Protein AF-A0A1A8D8C8-F1 (afdb_monomer)

Mean predicted aligned error: 23.51 Å

InterPro domains:
  IPR029147 Cilia- and flagella-associated protein 77 [PF14825] (9-112)
  IPR029147 Cilia- and flagella-associated protein 77 [PTHR28617] (10-167)

Organism: Nothobranchius kadleci (NCBI:txid1051664)

pLDDT: mean 70.24, std 14.94, range [41.69, 95.75]

Radius of gyration: 33.8 Å; Cα contacts (8 Å, |Δi|>4): 25; chains: 1; bounding box: 82×40×88 Å

Solvent-accessible surface area (backbone atoms only — not comparable to full-atom values): 11413 Å² total; per-residue (Å²): 118,74,73,62,56,55,58,56,63,69,70,63,71,74,76,78,74,72,80,79,65,85,85,66,84,54,66,64,60,54,49,54,50,35,44,73,73,70,40,80,49,72,69,48,46,53,51,52,45,52,58,58,60,46,53,65,58,64,79,58,69,86,59,88,69,90,87,73,83,81,83,70,94,81,67,62,98,84,66,84,87,70,84,79,81,69,70,72,50,77,63,53,38,61,74,66,57,48,56,63,55,52,51,53,50,51,54,50,50,55,59,68,59,48,85,69,65,72,76,72,66,82,68,81,74,77,81,46,74,68,54,51,57,59,66,73,46,83,70,75,80,78,75,77,79,87,76,56,80,90,68,53,90,69,72,79,92,64,86,85,64,93,47,82,77,76,77,111

Secondary structure (DSSP, 8-state):
-HHHHHHHHHH-----PPP--S----HHHHHHHHHHTT--SHHHHHHHHHHHHHHHHHTT--S--S--PPPPTT--TT---S----PPPHHHHHHTTHHHHHHHHHHHHHHHGGGG------------HHHHHHHHS-PPPPPPP---GGGS-PPPSS---SSGGGG-

Sequence (168 aa):
CLHIVFSSAISSWRVQCRREHPARLDFVSLNRDAVRSGLVTSKELSQYRALRGGATRKTRISEPSDGGTARNPQAAPDITFGVTNRAPSPLAELLSYEYAHKWFSEQLSRNQSGGNKKQMKPGHIPETRTSLLRRSRTLPAPPKPLRLPQVAQVAAALDTFRDPKARR

Nearest PDB structures (foldseek):
  6vsk-assembly1_A  TM=3.182E-01  e=3.120E+00  Homo sapiens

Foldseek 3Di:
DVVVVVVVVVVPPPPPDDPDDPDDDDLVVQVVVCVVVVNDDPVSSVVSCCVPVVVVVVVPPPDDDPDDDDDDPPDDPPDDPDDPPPPQDPVNCVVVVVVVVVVVVVVVVVVVVVVPPPPPPPPPDPCDPVNVVVVVDDDPDPPDPDDDPVVDPDDPPDDPDPDPVVVD

Structure (mmCIF, N/CA/C/O backbone):
data_AF-A0A1A8D8C8-F1
#
_entry.id   AF-A0A1A8D8C8-F1
#
loop_
_atom_site.group_PDB
_atom_site.id
_atom_site.type_symbol
_atom_site.label_atom_id
_atom_site.label_alt_id
_atom_site.label_comp_id
_atom_site.label_asym_id
_atom_site.label_entity_id
_atom_site.label_seq_id
_atom_site.pdbx_PDB_ins_code
_atom_site.Cartn_x
_atom_site.Cartn_y
_atom_site.Cartn_z
_atom_site.occupancy
_atom_site.B_iso_or_equiv
_atom_site.auth_seq_id
_atom_site.auth_comp_id
_atom_site.auth_asym_id
_atom_site.auth_atom_id
_atom_site.pdbx_PDB_model_num
ATOM 1 N N . CYS A 1 1 ? -35.945 21.639 -28.945 1.00 49.81 1 CYS A N 1
ATOM 2 C CA . CYS A 1 1 ? -34.958 22.151 -27.963 1.00 49.81 1 CYS A CA 1
ATOM 3 C C . CYS A 1 1 ? -34.269 21.062 -27.126 1.00 49.81 1 CYS A C 1
ATOM 5 O O . CYS A 1 1 ? -33.071 21.180 -26.918 1.00 49.81 1 CYS A O 1
ATOM 7 N N . LEU A 1 2 ? -34.945 19.984 -26.696 1.00 48.78 2 LEU A N 1
ATOM 8 C CA . LEU A 1 2 ? -34.330 18.917 -25.874 1.00 48.78 2 LEU A CA 1
ATOM 9 C C . LEU A 1 2 ? -33.219 18.090 -26.561 1.00 48.78 2 LEU A C 1
ATOM 11 O O . LEU A 1 2 ? -32.284 17.666 -25.891 1.00 48.78 2 LEU A O 1
ATOM 15 N N . HIS A 1 3 ? -33.261 17.909 -27.886 1.00 45.97 3 HIS A N 1
ATOM 16 C CA . HIS A 1 3 ? -32.234 17.141 -28.613 1.00 45.97 3 HIS A CA 1
ATOM 17 C C . HIS A 1 3 ? -30.860 17.832 -28.687 1.00 45.97 3 HIS A C 1
ATOM 19 O O . HIS A 1 3 ? -29.839 17.160 -28.798 1.00 45.97 3 HIS A O 1
ATOM 25 N N . ILE A 1 4 ? -30.818 19.166 -28.602 1.00 50.53 4 ILE A N 1
ATOM 26 C CA . ILE A 1 4 ? -29.570 19.943 -28.710 1.00 50.53 4 ILE A CA 1
ATOM 27 C C . ILE A 1 4 ? -28.790 19.890 -27.387 1.00 50.53 4 ILE A C 1
ATOM 29 O O . ILE A 1 4 ? -27.561 19.845 -27.381 1.00 50.53 4 ILE A O 1
ATOM 33 N N . VAL A 1 5 ? -29.504 19.818 -26.260 1.00 51.31 5 VAL A N 1
ATOM 34 C CA . VAL A 1 5 ? -28.896 19.781 -24.922 1.00 51.31 5 VAL A CA 1
ATOM 35 C C . VAL A 1 5 ? -28.197 18.444 -24.664 1.00 51.31 5 VAL A C 1
ATOM 37 O O . VAL A 1 5 ? -27.126 18.426 -24.059 1.00 51.31 5 VAL A O 1
ATOM 40 N N . PHE A 1 6 ? -28.738 17.331 -25.177 1.00 49.81 6 PHE A N 1
ATOM 41 C CA . PHE A 1 6 ? -28.135 16.012 -24.968 1.00 49.81 6 PHE A CA 1
ATOM 42 C C . PHE A 1 6 ? -26.781 15.887 -25.679 1.00 49.81 6 PHE A C 1
ATOM 44 O O . PHE A 1 6 ? -25.802 15.504 -25.046 1.00 49.81 6 PHE A O 1
ATOM 51 N N . SER A 1 7 ? -26.682 16.308 -26.947 1.00 51.84 7 SER A N 1
ATOM 52 C CA . SER A 1 7 ? -25.422 16.271 -27.711 1.00 51.84 7 SER A CA 1
ATOM 53 C C . SER A 1 7 ? -24.323 17.157 -27.114 1.00 51.84 7 SER A C 1
ATOM 55 O O . SER A 1 7 ? -23.147 16.803 -27.184 1.00 51.84 7 SER A O 1
ATOM 57 N N . SER A 1 8 ? -24.685 18.276 -26.473 1.00 52.03 8 SER A N 1
ATOM 58 C CA . SER A 1 8 ? -23.717 19.154 -25.802 1.00 52.03 8 SER A CA 1
ATOM 59 C C . SER A 1 8 ? -23.177 18.571 -24.488 1.00 52.03 8 SER A C 1
ATOM 61 O O . SER A 1 8 ? -22.070 18.916 -24.083 1.00 52.03 8 SER A O 1
ATOM 63 N N . ALA A 1 9 ? -23.933 17.693 -23.822 1.00 52.53 9 ALA A N 1
ATOM 64 C CA . ALA A 1 9 ? -23.520 17.060 -22.568 1.00 52.53 9 ALA A CA 1
ATOM 65 C C . ALA A 1 9 ? -22.560 15.875 -22.790 1.00 52.53 9 ALA A C 1
ATOM 67 O O . ALA A 1 9 ? -21.733 15.573 -21.932 1.00 52.53 9 ALA A O 1
ATOM 68 N N . ILE A 1 10 ? -22.636 15.215 -23.953 1.00 54.75 10 ILE A N 1
ATOM 69 C CA . ILE A 1 10 ? -21.715 14.126 -24.334 1.00 54.75 10 ILE A CA 1
ATOM 70 C C . ILE A 1 10 ? -20.428 14.640 -24.996 1.00 54.75 10 ILE A C 1
ATOM 72 O O . ILE A 1 10 ? -19.429 13.927 -25.009 1.00 54.75 10 ILE A O 1
ATOM 76 N N . SER A 1 11 ? -20.406 15.875 -25.506 1.00 59.12 11 SER A N 1
ATOM 77 C CA . SER A 1 11 ? -19.192 16.484 -26.070 1.00 59.12 11 SER A CA 1
ATOM 78 C C . SER A 1 11 ? -18.287 17.139 -25.017 1.00 59.12 11 SER A C 1
ATOM 80 O O . SER A 1 11 ? -17.108 17.369 -25.278 1.00 59.12 11 SER A O 1
ATOM 82 N N . SER A 1 12 ? -18.795 17.404 -23.807 1.00 61.50 12 SER A N 1
ATOM 83 C CA . SER A 1 12 ? -18.054 18.086 -22.737 1.00 61.50 12 SER A CA 1
ATOM 84 C C . SER A 1 12 ? -17.302 17.155 -21.780 1.00 61.50 12 SER A C 1
ATOM 86 O O . SER A 1 12 ? -16.804 17.620 -20.751 1.00 61.50 12 SER A O 1
ATOM 88 N N . TRP A 1 13 ? -17.198 15.857 -22.080 1.00 56.34 13 TRP A N 1
ATOM 89 C CA . TRP A 1 13 ? -16.383 14.925 -21.296 1.00 56.34 13 TRP A CA 1
ATOM 90 C C . TRP A 1 13 ? -14.897 15.247 -21.477 1.00 56.34 13 TRP A C 1
ATOM 92 O O . TRP A 1 13 ? -14.186 14.639 -22.274 1.00 56.34 13 TRP A O 1
ATOM 102 N N . ARG A 1 14 ? -14.397 16.218 -20.709 1.00 61.09 14 ARG A N 1
ATOM 103 C CA . ARG A 1 14 ? -12.959 16.405 -20.526 1.00 61.09 14 ARG A CA 1
ATOM 104 C C . ARG A 1 14 ? -12.456 15.302 -19.608 1.00 61.09 14 ARG A C 1
ATOM 106 O O . ARG A 1 14 ? -12.520 15.414 -18.386 1.00 61.09 14 ARG A O 1
ATOM 113 N N . VAL A 1 15 ? -11.947 14.233 -20.215 1.00 57.22 15 VAL A N 1
ATOM 114 C CA . VAL A 1 15 ? -11.115 13.250 -19.522 1.00 57.22 15 VAL A CA 1
ATOM 115 C C . VAL A 1 15 ? -9.922 14.006 -18.956 1.00 57.22 15 VAL A C 1
ATOM 117 O O . VAL A 1 15 ? -9.157 14.635 -19.687 1.00 57.22 15 VAL A O 1
ATOM 120 N N . GLN A 1 16 ? -9.792 14.005 -17.637 1.00 50.16 16 GLN A N 1
ATOM 121 C CA . GLN A 1 16 ? -8.685 14.664 -16.971 1.00 50.16 16 GLN A CA 1
ATOM 122 C C . GLN A 1 16 ? -7.424 13.855 -17.279 1.00 50.16 16 GLN A C 1
ATOM 124 O O . GLN A 1 16 ? -7.202 12.796 -16.694 1.00 50.16 16 GLN A O 1
ATOM 129 N N . CYS A 1 17 ? -6.630 14.317 -18.249 1.00 47.50 17 CYS A N 1
ATOM 130 C CA . CYS A 1 17 ? -5.339 13.717 -18.549 1.00 47.50 17 CYS A CA 1
ATOM 131 C C . CYS A 1 17 ? -4.521 13.713 -17.258 1.00 47.50 17 CYS A C 1
ATOM 133 O O . CYS A 1 17 ? -4.259 14.759 -16.657 1.00 47.50 17 CYS A O 1
ATOM 135 N N . ARG A 1 18 ? -4.196 12.507 -16.788 1.00 43.47 18 ARG A N 1
ATOM 136 C CA . ARG A 1 18 ? -3.371 12.288 -15.606 1.00 43.47 18 ARG A CA 1
ATOM 137 C C . ARG A 1 18 ? -2.100 13.116 -15.776 1.00 43.47 18 ARG A C 1
ATOM 139 O O . ARG A 1 18 ? -1.427 12.971 -16.790 1.00 43.47 18 ARG A O 1
ATOM 146 N N . ARG A 1 19 ? -1.813 13.998 -14.812 1.00 47.41 19 ARG A N 1
ATOM 147 C CA . ARG A 1 19 ? -0.602 14.830 -14.809 1.00 47.41 19 ARG A CA 1
ATOM 148 C C . ARG A 1 19 ? 0.602 13.937 -15.103 1.00 47.41 19 ARG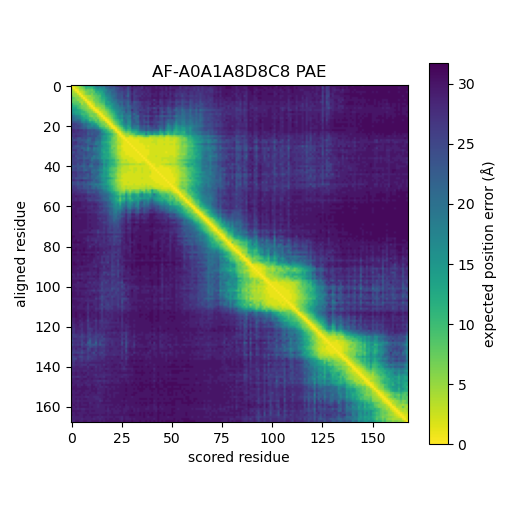 A C 1
ATOM 150 O O . ARG A 1 19 ? 0.808 12.945 -14.400 1.00 47.41 19 ARG A O 1
ATOM 157 N N . GLU A 1 20 ? 1.327 14.261 -16.167 1.00 50.56 20 GLU A N 1
ATOM 158 C CA . GLU A 1 20 ? 2.506 13.514 -16.577 1.00 50.56 20 GLU A CA 1
ATOM 159 C C . GLU A 1 20 ? 3.541 13.592 -15.456 1.00 50.56 20 GLU A C 1
ATOM 161 O O . GLU A 1 20 ? 4.012 14.663 -15.076 1.00 50.56 20 GLU A O 1
ATOM 166 N N . HIS A 1 21 ? 3.851 12.437 -14.871 1.00 45.16 21 HIS A N 1
ATOM 167 C CA . HIS A 1 21 ? 5.020 12.308 -14.016 1.00 45.16 21 HIS A CA 1
ATOM 168 C C . HIS A 1 21 ? 6.272 12.524 -14.875 1.00 45.16 21 HIS A C 1
ATOM 170 O O . HIS A 1 21 ? 6.283 12.065 -16.022 1.00 45.16 21 HIS A O 1
ATOM 176 N N . PRO A 1 22 ? 7.333 13.159 -14.336 1.00 46.72 22 PRO A N 1
ATOM 177 C CA . PRO A 1 22 ? 8.562 13.400 -15.080 1.00 46.72 22 PRO A CA 1
ATOM 178 C C . PRO A 1 22 ? 9.035 12.092 -15.709 1.00 46.72 22 PRO A C 1
ATOM 180 O O . PRO A 1 22 ? 9.150 11.056 -15.050 1.00 46.72 22 PRO A O 1
ATOM 183 N N . ALA A 1 23 ? 9.182 12.164 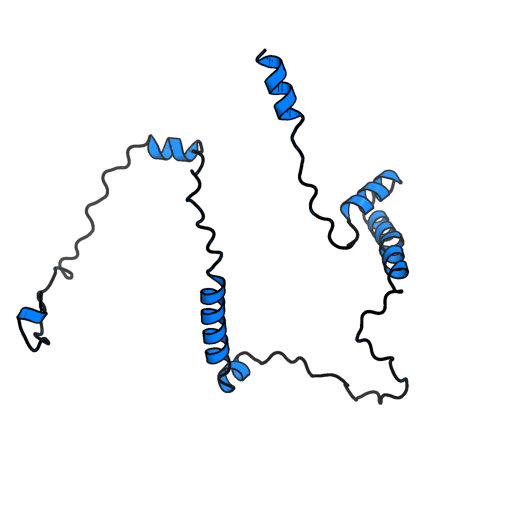-17.028 1.00 57.50 23 ALA A N 1
ATOM 184 C CA . ALA A 1 23 ? 9.038 11.076 -17.976 1.00 57.50 23 ALA A CA 1
ATOM 185 C C . ALA A 1 23 ? 9.735 9.771 -17.563 1.00 57.50 23 ALA A C 1
ATOM 187 O O . ALA A 1 23 ? 10.916 9.548 -17.843 1.00 57.50 23 ALA A O 1
ATOM 188 N N . ARG A 1 24 ? 8.959 8.884 -16.937 1.00 55.62 24 ARG A N 1
ATOM 189 C CA . ARG A 1 24 ? 9.201 7.444 -16.966 1.00 55.62 24 ARG A CA 1
ATOM 190 C C . ARG A 1 24 ? 8.666 6.951 -18.299 1.00 55.62 24 ARG A C 1
ATOM 192 O O . ARG A 1 24 ? 7.529 7.249 -18.644 1.00 55.62 24 ARG A O 1
ATOM 199 N N . LEU A 1 25 ? 9.510 6.254 -19.051 1.00 66.19 25 LEU A N 1
ATOM 200 C CA . LEU A 1 25 ? 9.147 5.688 -20.346 1.00 66.19 25 LEU A CA 1
ATOM 201 C C . LEU A 1 25 ? 7.851 4.891 -20.207 1.00 66.19 25 LEU A C 1
ATOM 203 O O . LEU A 1 25 ? 7.798 3.918 -19.453 1.00 66.19 25 LEU A O 1
ATOM 207 N N . ASP A 1 26 ? 6.814 5.324 -20.914 1.00 79.56 26 ASP A N 1
ATOM 208 C CA . ASP A 1 26 ? 5.565 4.589 -20.957 1.00 79.56 26 ASP A CA 1
ATOM 209 C C . ASP A 1 26 ? 5.765 3.354 -21.840 1.00 79.56 26 ASP A C 1
ATOM 211 O O . ASP A 1 26 ? 5.897 3.443 -23.062 1.00 79.56 26 ASP A O 1
ATOM 215 N N . PHE A 1 27 ? 5.815 2.180 -21.210 1.00 83.38 27 PHE A N 1
ATOM 216 C CA . PHE A 1 27 ? 5.948 0.916 -21.928 1.00 83.38 27 PHE A CA 1
ATOM 217 C C . PHE A 1 27 ? 4.783 0.686 -22.896 1.00 83.38 27 PHE A C 1
ATOM 219 O O . PHE A 1 27 ? 4.965 -0.026 -23.880 1.00 83.38 27 PHE A O 1
ATOM 226 N N . VAL A 1 28 ? 3.614 1.294 -22.658 1.00 88.12 28 VAL A N 1
ATOM 227 C CA . VAL A 1 28 ? 2.456 1.180 -23.550 1.00 88.12 28 VAL A CA 1
ATOM 228 C C . VAL A 1 28 ? 2.720 1.912 -24.863 1.00 88.12 28 VAL A C 1
ATOM 230 O O . VAL A 1 28 ? 2.556 1.307 -25.922 1.00 88.12 28 VAL A O 1
ATOM 233 N N . SER A 1 29 ? 3.198 3.159 -24.824 1.00 87.62 29 SER A N 1
ATOM 234 C CA . SER A 1 29 ? 3.572 3.895 -26.042 1.00 87.62 29 SER A CA 1
ATOM 235 C C . SER A 1 29 ? 4.729 3.235 -26.801 1.00 87.62 29 SER A C 1
ATOM 237 O O . SER A 1 29 ? 4.620 3.039 -28.010 1.00 87.62 29 SER A O 1
ATOM 239 N N . LEU A 1 30 ? 5.775 2.773 -26.104 1.00 87.88 30 LEU A N 1
ATOM 240 C CA . LEU A 1 30 ? 6.889 2.048 -26.729 1.00 87.88 30 LEU A CA 1
ATOM 241 C C . LEU A 1 30 ? 6.436 0.760 -27.421 1.00 87.88 30 LEU A C 1
ATOM 243 O O . LEU A 1 30 ? 6.868 0.481 -28.536 1.00 87.88 30 LEU A O 1
ATOM 247 N N . ASN A 1 31 ? 5.567 -0.020 -26.776 1.00 91.06 31 ASN A N 1
ATOM 248 C CA . ASN A 1 31 ? 5.028 -1.236 -27.379 1.00 91.06 31 ASN A CA 1
ATOM 249 C C . ASN A 1 31 ? 4.116 -0.908 -28.563 1.00 91.06 31 ASN A C 1
ATOM 251 O O . ASN A 1 31 ? 4.182 -1.586 -29.582 1.00 91.06 31 ASN A O 1
ATOM 255 N N . ARG A 1 32 ? 3.299 0.147 -28.459 1.00 92.00 32 ARG A N 1
ATOM 256 C CA . ARG A 1 32 ? 2.445 0.606 -29.560 1.00 92.00 32 ARG A CA 1
ATOM 257 C C . ARG A 1 32 ? 3.274 0.983 -30.787 1.00 92.00 32 ARG A C 1
ATOM 259 O O . ARG A 1 32 ? 2.911 0.620 -31.901 1.00 92.00 32 ARG A O 1
ATOM 266 N N . ASP A 1 33 ? 4.385 1.681 -30.588 1.00 90.69 33 ASP A N 1
ATOM 267 C CA . ASP A 1 33 ? 5.269 2.094 -31.677 1.00 90.69 33 ASP A CA 1
ATOM 268 C C . ASP A 1 33 ? 6.062 0.916 -32.253 1.00 90.69 33 ASP A C 1
ATOM 270 O O . ASP A 1 33 ? 6.243 0.836 -33.465 1.00 90.69 33 ASP A O 1
ATOM 274 N N . ALA A 1 34 ? 6.468 -0.038 -31.412 1.00 92.50 34 ALA A N 1
ATOM 275 C CA . ALA A 1 34 ? 7.102 -1.269 -31.870 1.00 92.50 34 ALA A CA 1
ATOM 276 C C . ALA A 1 34 ? 6.160 -2.078 -32.780 1.00 92.50 34 ALA A C 1
ATOM 278 O O . ALA A 1 34 ? 6.545 -2.470 -33.881 1.00 92.50 34 ALA A O 1
ATOM 279 N N . VAL A 1 35 ? 4.893 -2.220 -32.382 1.00 93.75 35 VAL A N 1
ATOM 280 C CA . VAL A 1 35 ? 3.868 -2.884 -33.200 1.00 93.75 35 VAL A CA 1
ATOM 281 C C . VAL A 1 35 ? 3.629 -2.125 -34.508 1.00 93.75 35 VAL A C 1
ATOM 283 O O . VAL A 1 35 ? 3.522 -2.748 -35.560 1.00 93.75 35 VAL A O 1
ATOM 286 N N . ARG A 1 36 ? 3.629 -0.784 -34.488 1.00 93.25 36 ARG A N 1
ATOM 287 C CA . ARG A 1 36 ? 3.560 0.035 -35.716 1.00 93.25 36 ARG A CA 1
ATOM 288 C C . ARG A 1 36 ? 4.757 -0.172 -36.645 1.00 93.25 36 ARG A C 1
ATOM 290 O O . ARG A 1 36 ? 4.592 -0.062 -37.852 1.00 93.25 36 ARG A O 1
ATOM 297 N N . SER A 1 37 ? 5.933 -0.485 -36.100 1.00 91.00 37 SER A N 1
ATOM 298 C CA . SER A 1 37 ? 7.121 -0.857 -36.883 1.00 91.00 37 SER A CA 1
ATOM 299 C C . SER A 1 37 ? 7.140 -2.320 -37.348 1.00 91.00 37 SER A C 1
ATOM 301 O O . SER A 1 37 ? 8.116 -2.742 -37.959 1.00 91.00 37 SER A O 1
ATOM 303 N N . GLY A 1 38 ? 6.082 -3.093 -37.075 1.00 92.62 38 GLY A N 1
ATOM 304 C CA . GLY A 1 38 ? 5.974 -4.498 -37.473 1.00 92.62 38 GLY A CA 1
ATOM 305 C C . GLY A 1 38 ? 6.640 -5.485 -36.511 1.00 92.62 38 GLY A C 1
ATOM 306 O O . GLY A 1 38 ? 6.718 -6.668 -36.824 1.00 92.62 38 GLY A O 1
ATOM 307 N N . LEU A 1 39 ? 7.088 -5.028 -35.337 1.00 94.00 39 LEU A N 1
ATOM 308 C CA . LEU A 1 39 ? 7.658 -5.883 -34.296 1.00 94.00 39 LEU A CA 1
ATOM 309 C C . LEU A 1 39 ? 6.533 -6.396 -33.393 1.00 94.00 39 LEU A C 1
ATOM 311 O O . LEU A 1 39 ? 5.945 -5.635 -32.620 1.00 94.00 39 LEU A O 1
ATOM 315 N N . VAL A 1 40 ? 6.228 -7.686 -33.496 1.00 92.75 40 VAL A N 1
ATOM 316 C CA . VAL A 1 40 ? 5.107 -8.326 -32.781 1.00 92.75 40 VAL A CA 1
ATOM 317 C C . VAL A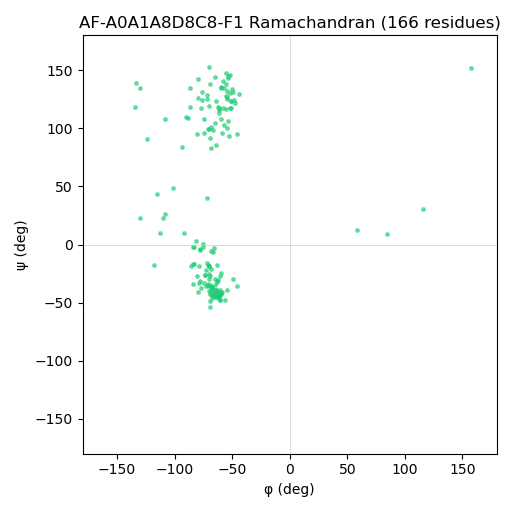 1 40 ? 5.609 -9.418 -31.832 1.00 92.75 40 VAL A C 1
ATOM 319 O O . VAL A 1 40 ? 4.923 -9.785 -30.876 1.00 92.75 40 VAL A O 1
ATOM 322 N N . THR A 1 41 ? 6.839 -9.901 -32.021 1.00 95.75 41 THR A N 1
ATOM 323 C CA . THR A 1 41 ? 7.416 -10.954 -31.186 1.00 95.75 41 THR A CA 1
ATOM 324 C C . THR A 1 41 ? 7.925 -10.387 -29.860 1.00 95.75 41 THR A C 1
ATOM 326 O O . THR A 1 41 ? 8.549 -9.329 -29.798 1.00 95.75 41 THR A O 1
ATOM 329 N N . SER A 1 42 ? 7.756 -11.135 -28.766 1.00 88.44 42 SER A N 1
ATOM 330 C CA . SER A 1 42 ? 8.218 -10.725 -27.426 1.00 88.44 42 SER A CA 1
ATOM 331 C C . SER A 1 42 ? 9.716 -10.367 -27.373 1.00 88.44 42 SER A C 1
ATOM 333 O O . SER A 1 42 ? 10.109 -9.379 -26.746 1.00 88.44 42 SER A O 1
ATOM 335 N N . LYS A 1 43 ? 10.563 -11.120 -28.092 1.00 94.00 43 LYS A N 1
ATOM 336 C CA . LYS A 1 43 ? 12.010 -10.855 -28.180 1.00 94.00 43 LYS A CA 1
ATOM 337 C C . LYS A 1 43 ? 12.311 -9.513 -28.857 1.00 94.00 43 LYS A C 1
ATOM 339 O O . LYS A 1 43 ? 13.135 -8.751 -28.356 1.00 94.00 43 LYS A O 1
ATOM 344 N N . GLU A 1 44 ? 11.603 -9.206 -29.939 1.00 92.50 44 GLU A N 1
ATOM 345 C CA . GLU A 1 44 ? 11.736 -7.953 -30.688 1.00 92.50 44 GLU A CA 1
ATOM 346 C C . GLU A 1 44 ? 11.283 -6.760 -29.847 1.00 92.50 44 GLU A C 1
ATOM 348 O O . GLU A 1 44 ? 11.992 -5.762 -29.753 1.00 92.50 44 GLU A O 1
ATOM 353 N N . LEU A 1 45 ? 10.148 -6.888 -29.151 1.00 91.44 45 LEU A N 1
ATOM 354 C CA . LEU A 1 45 ? 9.658 -5.867 -28.224 1.00 91.44 45 LEU A CA 1
ATOM 355 C C . LEU A 1 45 ? 10.674 -5.585 -27.108 1.00 91.44 45 LEU A C 1
ATOM 357 O O . LEU A 1 45 ? 10.899 -4.429 -26.744 1.00 91.44 45 LEU A O 1
ATOM 361 N N . SER A 1 46 ? 11.323 -6.623 -26.576 1.00 88.88 46 SER A N 1
ATOM 362 C CA . SER A 1 46 ? 12.370 -6.476 -25.560 1.00 88.88 46 SER A CA 1
ATOM 363 C C . SER A 1 46 ? 13.597 -5.730 -26.096 1.00 88.88 46 SER A C 1
ATOM 365 O O . SER A 1 46 ? 14.101 -4.816 -25.439 1.00 88.88 46 SER A O 1
ATOM 367 N N . GLN A 1 47 ? 14.057 -6.067 -27.304 1.00 91.31 47 GLN A N 1
ATOM 368 C CA . GLN A 1 47 ? 15.166 -5.372 -27.966 1.00 91.31 47 GLN A CA 1
ATOM 369 C C . GLN A 1 47 ? 14.809 -3.915 -28.290 1.00 91.31 47 GLN A C 1
ATOM 371 O O . GLN A 1 47 ? 15.594 -3.006 -28.019 1.00 91.31 47 GLN A O 1
ATOM 376 N N . TYR A 1 48 ? 13.591 -3.671 -28.774 1.00 89.50 48 TYR A N 1
ATOM 377 C CA . TYR A 1 48 ? 13.085 -2.335 -29.077 1.00 89.50 48 TYR A CA 1
ATOM 378 C C . TYR A 1 48 ? 13.066 -1.435 -27.832 1.00 89.50 48 TYR A C 1
ATOM 380 O O . TYR A 1 48 ? 13.506 -0.282 -27.878 1.00 89.50 48 TYR A O 1
ATOM 388 N N . ARG A 1 49 ? 12.649 -1.977 -26.677 1.00 88.00 49 ARG A N 1
ATOM 389 C CA . ARG A 1 49 ? 12.719 -1.285 -25.377 1.00 88.00 49 ARG A CA 1
ATOM 390 C C . ARG A 1 49 ? 14.155 -1.023 -24.930 1.00 88.00 49 ARG A C 1
ATOM 392 O O . ARG A 1 49 ? 14.416 0.043 -24.379 1.00 88.00 49 ARG A O 1
ATOM 399 N N . ALA A 1 50 ? 15.081 -1.955 -25.147 1.00 85.50 50 ALA A N 1
ATOM 400 C CA . ALA A 1 50 ? 16.485 -1.769 -24.781 1.00 85.50 50 ALA A CA 1
ATOM 401 C C . ALA A 1 50 ? 17.133 -0.632 -25.590 1.00 85.50 50 ALA A C 1
ATOM 403 O O . ALA A 1 50 ? 17.786 0.240 -25.014 1.00 85.50 50 ALA A O 1
ATOM 404 N N . LEU A 1 51 ? 16.875 -0.588 -26.900 1.00 84.25 51 LEU A N 1
ATOM 405 C CA . LEU A 1 51 ? 17.411 0.424 -27.811 1.00 84.25 51 LEU A CA 1
ATOM 406 C C . LEU A 1 51 ? 16.810 1.813 -27.546 1.00 84.25 51 LEU A C 1
ATOM 408 O O . LEU A 1 51 ? 17.540 2.774 -27.298 1.00 84.25 51 LEU A O 1
ATOM 412 N N . ARG A 1 52 ? 15.476 1.934 -27.535 1.00 78.12 52 ARG A N 1
ATOM 413 C CA . ARG A 1 52 ? 14.804 3.240 -27.387 1.00 78.12 52 ARG A CA 1
ATOM 414 C C . ARG A 1 52 ? 14.643 3.693 -25.937 1.00 78.12 52 ARG A C 1
ATOM 416 O O . ARG A 1 52 ? 14.760 4.881 -25.632 1.00 78.12 52 ARG A O 1
ATOM 423 N N . GLY A 1 53 ? 14.433 2.757 -25.018 1.00 67.62 53 GLY A N 1
ATOM 424 C CA . GLY A 1 53 ? 14.343 3.045 -23.587 1.00 67.62 53 GLY A CA 1
ATOM 425 C C . GLY A 1 53 ? 15.701 3.256 -22.904 1.00 67.62 53 GLY A C 1
ATOM 426 O O . GLY A 1 53 ? 15.773 3.842 -21.821 1.00 67.62 53 GLY A O 1
ATOM 427 N N . GLY A 1 54 ? 16.800 2.810 -23.520 1.00 62.47 54 GLY A N 1
ATOM 428 C CA . GLY A 1 54 ? 18.165 3.133 -23.096 1.00 62.47 54 GLY A CA 1
ATOM 429 C C . GLY A 1 54 ? 18.624 4.523 -23.552 1.00 62.47 54 GLY A C 1
ATOM 430 O O . GLY A 1 54 ? 19.222 5.256 -22.766 1.00 62.47 54 GLY A O 1
ATOM 431 N N . ALA A 1 55 ? 18.293 4.925 -24.785 1.00 55.47 55 ALA A N 1
ATOM 432 C CA . ALA A 1 55 ? 18.699 6.215 -25.358 1.00 55.47 55 ALA A CA 1
ATOM 433 C C . ALA A 1 55 ? 18.177 7.424 -24.558 1.00 55.47 55 ALA A C 1
ATOM 435 O O . ALA A 1 55 ? 18.919 8.369 -24.303 1.00 55.47 55 ALA A O 1
ATOM 436 N N . T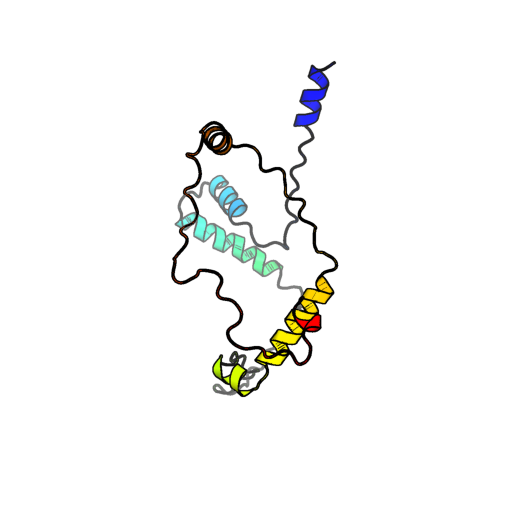HR A 1 56 ? 16.942 7.344 -24.055 1.00 52.31 56 THR A N 1
ATOM 437 C CA . THR A 1 56 ? 16.309 8.414 -23.258 1.00 52.31 56 THR A CA 1
ATOM 438 C C . THR A 1 56 ? 16.934 8.584 -21.862 1.00 52.31 56 THR A C 1
ATOM 440 O O . THR A 1 56 ? 16.771 9.623 -21.229 1.00 52.31 56 THR A O 1
ATOM 443 N N . ARG A 1 57 ? 17.671 7.576 -21.365 1.00 53.12 57 ARG A N 1
ATOM 444 C CA . ARG A 1 57 ? 18.449 7.688 -20.118 1.00 53.12 57 ARG A CA 1
ATOM 445 C C . ARG A 1 57 ? 19.757 8.452 -20.318 1.00 53.12 57 ARG A C 1
ATOM 447 O O . ARG A 1 57 ? 20.185 9.130 -19.394 1.00 53.12 57 ARG A O 1
ATOM 454 N N . LYS A 1 58 ? 20.374 8.375 -21.504 1.00 52.19 58 LYS A N 1
ATOM 455 C CA . LYS A 1 58 ? 21.653 9.048 -21.793 1.00 52.19 58 LYS A CA 1
ATOM 456 C C . LYS A 1 58 ? 21.502 10.560 -21.980 1.00 52.19 58 LYS A C 1
ATOM 458 O O . LYS A 1 58 ? 22.377 11.299 -21.552 1.00 52.19 58 LYS A O 1
ATOM 463 N N . THR A 1 59 ? 20.380 11.031 -22.523 1.00 48.47 59 THR A N 1
ATOM 464 C CA . THR A 1 59 ? 20.099 12.470 -22.701 1.00 48.47 59 THR A CA 1
ATOM 465 C C . THR A 1 59 ? 19.715 13.214 -21.418 1.00 48.47 59 THR A C 1
ATOM 467 O O . THR A 1 59 ? 19.517 14.420 -21.468 1.00 48.47 59 THR A O 1
ATOM 470 N N . ARG A 1 60 ? 19.625 12.534 -20.265 1.00 49.47 60 ARG A N 1
ATOM 471 C CA . ARG A 1 60 ? 19.315 13.159 -18.962 1.00 49.47 60 ARG A CA 1
ATOM 472 C C . ARG A 1 60 ? 20.466 13.134 -17.959 1.00 49.47 60 ARG A C 1
ATOM 474 O O . ARG A 1 60 ? 20.256 13.448 -16.797 1.00 49.47 60 ARG A O 1
ATOM 481 N N . ILE A 1 61 ? 21.672 12.756 -18.388 1.00 46.66 61 ILE A N 1
ATOM 482 C CA . ILE A 1 61 ? 22.865 12.761 -17.520 1.00 46.66 61 ILE A CA 1
ATOM 483 C C . ILE A 1 61 ? 23.431 14.190 -17.347 1.00 46.66 61 ILE A C 1
ATOM 485 O O . ILE A 1 61 ? 24.321 14.411 -16.538 1.00 46.66 61 ILE A O 1
ATOM 489 N N . SER A 1 62 ? 22.883 15.191 -18.039 1.00 47.09 62 SER A N 1
ATOM 490 C CA . SER A 1 62 ? 23.282 16.596 -17.913 1.00 47.09 62 SER A CA 1
ATOM 491 C C . SER A 1 62 ? 22.319 17.418 -17.049 1.00 47.09 62 SER A C 1
ATOM 493 O O . SER A 1 62 ? 21.901 18.493 -17.459 1.00 47.09 62 SER A O 1
ATOM 495 N N . GLU A 1 63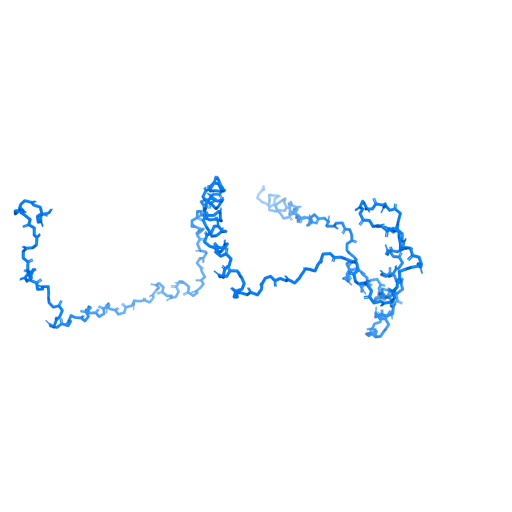 ? 21.966 16.927 -15.865 1.00 47.09 63 GLU A N 1
ATOM 496 C CA . GLU A 1 63 ? 21.652 17.806 -14.734 1.00 47.09 63 GLU A CA 1
ATOM 497 C C . GLU A 1 63 ? 22.377 17.246 -13.505 1.00 47.09 63 GLU A C 1
ATOM 499 O O . GLU A 1 63 ? 22.142 16.089 -13.138 1.00 47.09 63 GLU A O 1
ATOM 504 N N . PRO A 1 64 ? 23.301 18.003 -12.887 1.00 42.94 64 PRO A N 1
ATOM 505 C CA . PRO A 1 64 ? 23.905 17.583 -11.639 1.00 42.94 64 PRO A CA 1
ATOM 506 C C . PRO A 1 64 ? 22.824 17.644 -10.558 1.00 42.94 64 PRO A C 1
ATOM 508 O O . PRO A 1 64 ? 22.483 18.705 -10.049 1.00 42.94 64 PRO A O 1
ATOM 511 N N . SER A 1 65 ? 22.268 16.485 -10.215 1.00 43.97 65 SER A N 1
ATOM 512 C CA . SER A 1 65 ? 21.674 16.300 -8.898 1.00 43.97 65 SER A CA 1
ATOM 513 C C . SER A 1 65 ? 22.799 16.467 -7.886 1.00 43.97 65 SER A C 1
ATOM 515 O O . SER A 1 65 ? 23.759 15.692 -7.904 1.00 43.97 65 SER A O 1
ATOM 517 N N . ASP A 1 66 ? 22.675 17.464 -7.016 1.00 49.53 66 ASP A N 1
ATOM 518 C CA . ASP A 1 66 ? 23.503 17.603 -5.824 1.00 49.53 66 ASP A CA 1
ATOM 519 C C . ASP A 1 66 ? 23.648 16.247 -5.114 1.00 49.53 66 ASP A C 1
ATOM 521 O O . ASP A 1 66 ? 22.658 15.554 -4.858 1.00 49.53 66 ASP A O 1
ATOM 525 N N . GLY A 1 67 ? 24.893 15.870 -4.805 1.00 48.38 67 GLY A N 1
ATOM 526 C CA . GLY A 1 67 ? 25.185 14.800 -3.844 1.00 48.38 67 GLY A CA 1
ATOM 527 C C . GLY A 1 67 ? 25.873 13.530 -4.358 1.00 48.38 67 GLY A C 1
ATOM 528 O O . GLY A 1 67 ? 25.654 12.467 -3.781 1.00 48.38 67 GLY A O 1
ATOM 529 N N . GLY A 1 68 ? 26.715 13.588 -5.394 1.00 41.69 68 GLY A N 1
ATOM 530 C CA . GLY A 1 68 ? 27.504 12.429 -5.840 1.00 41.69 68 GLY A CA 1
ATOM 531 C C . GLY A 1 68 ? 29.008 12.692 -5.869 1.00 41.69 68 GLY A C 1
ATOM 532 O O . GLY A 1 68 ? 29.529 13.128 -6.890 1.00 41.69 68 GLY A O 1
ATOM 533 N N . THR A 1 69 ? 29.713 12.412 -4.772 1.00 45.16 69 THR A N 1
ATOM 534 C CA . THR A 1 69 ? 31.176 12.528 -4.665 1.00 45.16 69 THR A CA 1
ATOM 535 C C . THR A 1 69 ? 31.885 11.734 -5.768 1.00 45.16 69 THR A C 1
ATOM 537 O O . THR A 1 69 ? 31.651 10.534 -5.937 1.00 45.16 69 THR A O 1
ATOM 540 N N . ALA A 1 70 ? 32.776 12.403 -6.505 1.00 49.78 70 ALA A N 1
ATOM 541 C CA . ALA A 1 70 ? 33.675 11.778 -7.468 1.00 49.78 70 ALA A CA 1
ATOM 542 C C . ALA A 1 70 ? 34.496 10.669 -6.784 1.00 49.78 70 ALA A C 1
ATOM 544 O O . ALA A 1 70 ? 35.104 10.883 -5.735 1.00 49.78 70 ALA A O 1
ATOM 545 N N . ARG A 1 71 ? 34.498 9.463 -7.361 1.00 49.22 71 ARG A N 1
ATOM 546 C CA . ARG A 1 71 ? 35.241 8.320 -6.816 1.00 49.22 71 ARG A CA 1
ATOM 547 C C . ARG A 1 71 ? 36.746 8.541 -6.997 1.00 49.22 71 ARG A C 1
ATOM 549 O O . ARG A 1 71 ? 37.221 8.639 -8.124 1.00 49.22 71 ARG A O 1
ATOM 556 N N . ASN A 1 72 ? 37.479 8.589 -5.886 1.00 53.09 72 ASN A N 1
ATOM 557 C CA . ASN A 1 72 ? 38.940 8.563 -5.852 1.00 53.09 72 ASN A CA 1
ATOM 558 C C . ASN A 1 72 ? 39.441 7.141 -6.219 1.00 53.09 72 ASN A C 1
ATOM 560 O O . ASN A 1 72 ? 38.968 6.182 -5.605 1.00 53.09 72 ASN A O 1
ATOM 564 N N . PRO A 1 73 ? 40.375 6.964 -7.177 1.00 54.03 73 PRO A N 1
ATOM 565 C CA . PRO A 1 73 ? 40.883 5.646 -7.581 1.00 54.03 73 PRO A CA 1
ATOM 566 C C . PRO A 1 73 ? 41.734 4.911 -6.527 1.00 54.03 73 PRO A C 1
ATOM 568 O O . PRO A 1 73 ? 42.118 3.770 -6.764 1.00 54.03 73 PRO A O 1
ATOM 571 N N . GLN A 1 74 ? 42.051 5.537 -5.388 1.00 54.78 74 GLN A N 1
ATOM 572 C CA . GLN A 1 74 ? 42.970 5.016 -4.360 1.00 54.78 74 GLN A CA 1
ATOM 573 C C . GLN A 1 74 ? 42.291 4.548 -3.056 1.00 54.78 74 GLN A C 1
ATOM 575 O O . GLN A 1 74 ? 42.908 4.552 -1.993 1.00 54.78 74 GLN A O 1
ATOM 580 N N . ALA A 1 75 ? 41.025 4.131 -3.093 1.00 56.44 75 ALA A N 1
ATOM 581 C CA . ALA A 1 75 ? 40.411 3.487 -1.930 1.00 56.44 75 ALA A CA 1
ATOM 582 C C . ALA A 1 75 ? 40.905 2.031 -1.810 1.00 56.44 75 ALA A C 1
ATOM 584 O O . ALA A 1 75 ? 40.782 1.259 -2.761 1.00 56.44 75 ALA A O 1
ATOM 585 N N . ALA A 1 76 ? 41.468 1.660 -0.654 1.00 60.56 76 ALA A N 1
ATOM 586 C CA . ALA A 1 76 ? 41.854 0.280 -0.357 1.00 60.56 76 ALA A CA 1
ATOM 587 C C . ALA A 1 76 ? 40.654 -0.673 -0.568 1.00 60.56 76 ALA A C 1
ATOM 589 O O . ALA A 1 76 ? 39.518 -0.282 -0.295 1.00 60.56 76 ALA A O 1
ATOM 590 N N . PRO A 1 77 ? 40.864 -1.915 -1.039 1.00 61.09 77 PRO A N 1
ATOM 591 C CA . PRO A 1 77 ? 39.773 -2.784 -1.489 1.00 61.09 77 PRO A CA 1
ATOM 592 C C . PRO A 1 77 ? 38.808 -3.239 -0.381 1.00 61.09 77 PRO A C 1
ATOM 594 O O . PRO A 1 77 ? 37.793 -3.847 -0.705 1.00 61.09 77 PRO A O 1
ATOM 597 N N . ASP A 1 78 ? 39.092 -2.934 0.891 1.00 62.91 78 ASP A N 1
ATOM 598 C CA . ASP A 1 78 ? 38.333 -3.441 2.042 1.00 62.91 78 ASP A CA 1
ATOM 599 C C . ASP A 1 78 ? 37.884 -2.353 3.038 1.00 62.91 78 ASP A C 1
ATOM 601 O O . ASP A 1 78 ? 37.620 -2.611 4.209 1.00 62.91 78 ASP A O 1
ATOM 605 N N . ILE A 1 79 ? 37.792 -1.098 2.586 1.00 63.41 79 ILE A N 1
ATOM 606 C CA . ILE A 1 79 ? 37.171 -0.019 3.367 1.00 63.41 79 ILE A CA 1
ATOM 607 C C . ILE A 1 79 ? 35.825 0.352 2.750 1.00 63.41 79 ILE A C 1
ATOM 609 O O . ILE A 1 79 ? 35.735 0.955 1.682 1.00 63.41 79 ILE A O 1
ATOM 613 N N . THR A 1 80 ? 34.744 -0.016 3.440 1.00 67.31 80 THR A N 1
ATOM 614 C CA . THR A 1 80 ? 33.396 0.407 3.049 1.00 67.31 80 THR A CA 1
ATOM 615 C C . THR A 1 80 ? 33.168 1.825 3.562 1.00 67.31 80 THR A C 1
ATOM 617 O O . THR A 1 80 ? 32.791 2.025 4.714 1.00 67.31 80 THR A O 1
ATOM 620 N N . PHE A 1 81 ? 33.405 2.829 2.720 1.00 67.50 81 PHE A N 1
ATOM 621 C CA . PHE A 1 81 ? 33.000 4.197 3.037 1.00 67.50 81 PHE A CA 1
ATOM 622 C C . PHE A 1 81 ? 31.493 4.365 2.825 1.00 67.50 81 PHE A C 1
ATOM 624 O O . PHE A 1 81 ? 30.985 4.222 1.713 1.00 67.50 81 PHE A O 1
ATOM 631 N N . GLY A 1 82 ? 30.785 4.679 3.909 1.00 68.38 82 GLY A N 1
ATOM 632 C CA . GLY A 1 82 ? 29.351 4.951 3.928 1.00 68.38 82 GLY A CA 1
ATOM 633 C C . GLY A 1 82 ? 28.758 4.723 5.319 1.00 68.38 82 GLY A C 1
ATOM 634 O O . GLY A 1 82 ? 29.263 3.911 6.091 1.00 68.38 82 GLY A O 1
ATOM 635 N N . VAL A 1 83 ? 27.678 5.435 5.647 1.00 64.00 83 VAL A N 1
ATOM 636 C CA . VAL A 1 83 ? 26.867 5.129 6.834 1.00 64.00 83 VAL A CA 1
ATOM 637 C C . VAL A 1 83 ? 26.266 3.741 6.625 1.00 64.00 83 VAL A C 1
ATOM 639 O O . VAL A 1 83 ? 25.606 3.493 5.613 1.00 64.00 83 VAL A O 1
ATOM 642 N N . THR A 1 84 ? 26.504 2.814 7.552 1.00 62.75 84 THR A N 1
ATOM 643 C CA . THR A 1 84 ? 25.862 1.501 7.504 1.00 62.75 84 THR A CA 1
ATOM 644 C C . THR A 1 84 ? 24.365 1.697 7.746 1.00 62.75 84 THR A C 1
ATOM 646 O O . THR A 1 84 ? 23.904 1.800 8.875 1.00 62.75 84 THR A O 1
ATOM 649 N N . ASN A 1 85 ? 23.572 1.730 6.671 1.00 58.38 85 ASN A N 1
ATOM 650 C CA . ASN A 1 85 ? 22.103 1.751 6.727 1.00 58.38 85 ASN A CA 1
ATOM 651 C C . ASN A 1 85 ? 21.536 0.388 7.168 1.00 58.38 85 ASN A C 1
ATOM 653 O O . ASN A 1 85 ? 20.539 -0.094 6.625 1.00 58.38 85 ASN A O 1
ATOM 657 N N . ARG A 1 86 ? 22.178 -0.277 8.136 1.00 68.62 86 ARG A N 1
ATOM 658 C CA . ARG A 1 86 ? 21.591 -1.443 8.781 1.00 68.62 86 ARG A CA 1
ATOM 659 C C . ARG A 1 86 ? 20.364 -0.929 9.519 1.00 68.62 86 ARG A C 1
ATOM 661 O O . ARG A 1 86 ? 20.496 -0.276 10.549 1.00 68.62 86 ARG A O 1
ATOM 668 N N . ALA A 1 87 ? 19.185 -1.196 8.958 1.00 66.00 87 ALA A N 1
ATOM 669 C CA . ALA A 1 87 ? 17.933 -0.896 9.631 1.00 66.00 87 ALA A CA 1
ATOM 670 C C . ALA A 1 87 ? 18.008 -1.478 11.052 1.00 66.00 87 ALA A C 1
ATOM 672 O O . ALA A 1 87 ? 18.486 -2.615 11.203 1.00 66.00 87 ALA A O 1
ATOM 673 N N . PRO A 1 88 ? 17.611 -0.718 12.089 1.00 65.88 88 PRO A N 1
ATOM 674 C CA . PRO A 1 88 ? 17.602 -1.248 13.438 1.00 65.88 88 PRO A CA 1
ATOM 675 C C . PRO A 1 88 ? 16.778 -2.534 13.417 1.00 65.88 88 PRO A C 1
ATOM 677 O O . PRO A 1 88 ? 15.653 -2.566 12.917 1.00 65.88 88 PRO A O 1
ATOM 680 N N . SER A 1 89 ? 17.376 -3.627 13.892 1.00 71.38 89 SER A N 1
ATOM 681 C CA . SER A 1 89 ? 16.624 -4.857 14.129 1.00 71.38 89 SER A CA 1
ATOM 682 C C . SER A 1 89 ? 15.434 -4.506 15.031 1.00 71.38 89 SER A C 1
ATOM 684 O O . SER A 1 89 ? 15.625 -3.696 15.941 1.00 71.38 89 SER A O 1
ATOM 686 N N . PRO A 1 90 ? 14.245 -5.109 14.859 1.00 71.56 90 PRO A N 1
ATOM 687 C CA . PRO A 1 90 ? 13.105 -4.869 15.748 1.00 71.56 90 PRO A CA 1
ATOM 688 C C . PRO A 1 90 ? 13.462 -4.983 17.243 1.00 71.56 90 PRO A C 1
ATOM 690 O O . PRO A 1 90 ? 12.908 -4.274 18.074 1.00 71.56 90 PRO A O 1
ATOM 693 N N . LEU A 1 91 ? 14.456 -5.812 17.590 1.00 74.19 91 LEU A N 1
ATOM 694 C CA . LEU A 1 91 ? 15.017 -5.895 18.943 1.00 74.19 91 LEU A CA 1
ATOM 695 C C . LEU A 1 91 ? 15.803 -4.636 19.353 1.00 74.19 91 LEU A C 1
ATOM 697 O O . LEU A 1 91 ? 15.662 -4.162 20.472 1.00 74.19 91 LEU A O 1
ATOM 701 N N . ALA A 1 92 ? 16.636 -4.089 18.468 1.00 75.50 92 ALA A N 1
ATOM 702 C CA . ALA A 1 92 ? 17.427 -2.891 18.749 1.00 75.50 92 ALA A CA 1
ATOM 703 C C . ALA A 1 92 ? 16.532 -1.661 18.964 1.00 75.50 92 ALA A C 1
ATOM 705 O O . ALA A 1 92 ? 16.826 -0.828 19.815 1.00 75.50 92 ALA A O 1
ATOM 706 N N . GLU A 1 93 ? 15.412 -1.570 18.242 1.00 71.38 93 GLU A N 1
ATOM 707 C CA . GLU A 1 93 ? 14.408 -0.518 18.445 1.00 71.38 93 GLU A CA 1
ATOM 708 C C . GLU A 1 93 ? 13.681 -0.646 19.798 1.00 71.38 93 GLU A C 1
ATOM 710 O O . GLU A 1 93 ? 13.416 0.356 20.461 1.00 71.38 93 GLU A O 1
ATOM 715 N N . LEU A 1 94 ? 13.415 -1.876 20.250 1.00 75.62 94 LEU A N 1
ATOM 716 C CA . LEU A 1 94 ? 12.854 -2.129 21.580 1.00 75.62 94 LEU A CA 1
ATOM 717 C C . LEU A 1 94 ? 13.859 -1.810 22.697 1.00 75.62 94 LEU A C 1
ATOM 719 O O . LEU A 1 94 ? 13.491 -1.188 23.691 1.00 75.62 94 LEU A O 1
ATOM 723 N N . LEU A 1 95 ? 15.128 -2.191 22.524 1.00 79.06 95 LEU A N 1
ATOM 724 C CA . LEU A 1 95 ? 16.196 -1.941 23.501 1.00 79.06 95 LEU A CA 1
ATOM 725 C C . LEU A 1 95 ? 16.586 -0.458 23.599 1.00 79.06 95 LEU A C 1
ATOM 727 O O . LEU A 1 95 ? 16.997 -0.009 24.663 1.00 79.06 95 LEU A O 1
ATOM 731 N N . SER A 1 96 ? 16.444 0.304 22.511 1.00 77.12 96 SER A N 1
ATOM 732 C CA . SER A 1 96 ? 16.726 1.749 22.471 1.00 77.12 96 SER A CA 1
ATOM 733 C C . SER A 1 96 ? 15.571 2.619 22.976 1.00 77.12 96 SER A C 1
ATOM 735 O O . SER A 1 96 ? 15.716 3.836 23.037 1.00 77.12 96 SER A O 1
ATOM 737 N N . TYR A 1 97 ? 14.428 2.022 23.349 1.00 72.81 97 TYR A N 1
ATOM 738 C CA . TYR A 1 97 ? 13.235 2.728 23.844 1.00 72.81 97 TYR A CA 1
ATOM 739 C C . TYR A 1 97 ? 12.660 3.775 22.862 1.00 72.81 97 TYR A C 1
ATOM 741 O O . TYR A 1 97 ? 11.782 4.569 23.198 1.00 72.81 97 TYR A O 1
ATOM 749 N N . GLU A 1 98 ? 13.103 3.768 21.604 1.00 80.69 98 GLU A N 1
ATOM 750 C CA . GLU A 1 98 ? 12.681 4.748 20.601 1.00 80.69 98 GLU A CA 1
ATOM 751 C C . GLU A 1 98 ? 11.253 4.510 20.111 1.00 80.69 98 GLU A C 1
ATOM 753 O O . GLU A 1 98 ? 10.577 5.448 19.680 1.00 80.69 98 GLU A O 1
ATOM 758 N N . TYR A 1 99 ? 10.781 3.263 20.190 1.00 80.69 99 TYR A N 1
ATOM 759 C CA . TYR A 1 99 ? 9.463 2.874 19.698 1.00 80.69 99 TYR A CA 1
ATOM 760 C C . TYR A 1 99 ? 8.343 3.713 20.325 1.00 80.69 99 TYR A C 1
ATOM 762 O O . TYR A 1 99 ? 7.494 4.256 19.615 1.00 80.69 99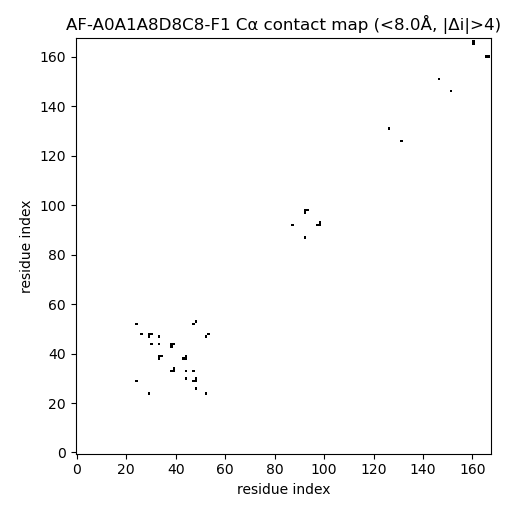 TYR A O 1
ATOM 770 N N . ALA A 1 100 ? 8.364 3.868 21.653 1.00 82.12 100 ALA A N 1
ATOM 771 C CA . ALA A 1 100 ? 7.346 4.627 22.370 1.00 82.12 100 ALA A CA 1
ATOM 772 C C . ALA A 1 100 ? 7.333 6.096 21.920 1.00 82.12 100 ALA A C 1
ATOM 774 O O . ALA A 1 100 ? 6.274 6.648 21.620 1.00 82.12 100 ALA A O 1
ATOM 775 N N . HIS A 1 101 ? 8.509 6.714 21.792 1.00 86.44 101 HIS A N 1
ATOM 776 C CA . HIS A 1 101 ? 8.639 8.103 21.357 1.00 86.44 101 HIS A CA 1
ATOM 777 C C . HIS A 1 101 ? 8.161 8.317 19.916 1.00 86.44 101 HIS A C 1
ATOM 779 O O . HIS A 1 101 ? 7.428 9.276 19.647 1.00 86.44 101 HIS A O 1
ATOM 785 N N . LYS A 1 102 ? 8.509 7.410 18.996 1.00 86.44 102 LYS A N 1
ATOM 786 C CA . LYS A 1 102 ? 8.034 7.445 17.604 1.00 86.44 102 LYS A CA 1
ATOM 787 C C . LYS A 1 102 ? 6.518 7.304 17.535 1.00 86.44 102 LYS A C 1
ATOM 789 O O . LYS A 1 102 ? 5.865 8.107 16.872 1.00 86.44 102 LYS A O 1
ATOM 794 N N . TRP A 1 103 ? 5.955 6.356 18.282 1.00 85.62 103 TRP A N 1
ATOM 795 C CA . TRP A 1 103 ? 4.512 6.139 18.339 1.00 85.62 103 TRP A CA 1
ATOM 796 C C . TRP A 1 103 ? 3.760 7.374 18.851 1.00 85.62 103 TRP A C 1
ATOM 798 O O . TRP A 1 103 ? 2.804 7.816 18.212 1.00 85.62 103 TRP A O 1
ATOM 808 N N . PHE A 1 104 ? 4.216 7.986 19.951 1.00 91.00 104 PHE A N 1
ATOM 809 C CA . PHE A 1 104 ? 3.612 9.216 20.478 1.00 91.00 104 PHE A CA 1
ATOM 810 C C . PHE A 1 104 ? 3.677 10.365 19.466 1.00 91.00 104 PHE A C 1
ATOM 812 O O . PHE A 1 104 ? 2.691 11.078 19.272 1.00 91.00 104 PHE A O 1
ATOM 819 N N . SER A 1 105 ? 4.812 10.511 18.783 1.00 88.44 105 SER A N 1
ATOM 820 C CA . SER A 1 105 ? 5.021 11.546 17.765 1.00 88.44 105 SER A CA 1
ATOM 821 C C . SER A 1 105 ? 4.105 11.346 16.555 1.00 88.44 105 SER A C 1
ATOM 823 O O . SER A 1 105 ? 3.547 12.309 16.031 1.00 88.44 105 SER A O 1
ATOM 825 N N . GLU A 1 106 ? 3.890 10.096 16.141 1.00 87.31 106 GLU A N 1
ATOM 826 C CA . GLU A 1 106 ? 2.972 9.741 15.058 1.00 87.31 106 GLU A CA 1
ATOM 827 C C . GLU A 1 106 ? 1.503 9.980 15.436 1.00 87.31 106 GLU A C 1
ATOM 829 O O . GLU A 1 106 ? 0.728 10.493 14.627 1.00 87.31 106 GLU A O 1
ATOM 834 N N . GLN A 1 107 ? 1.097 9.667 16.673 1.00 87.75 107 GLN A N 1
ATOM 835 C CA . GLN A 1 107 ? -0.257 9.996 17.132 1.00 87.75 107 GLN A CA 1
ATOM 836 C C . GLN A 1 107 ? -0.474 11.510 17.177 1.00 87.75 107 GLN A C 1
ATOM 838 O O . GLN A 1 107 ? -1.522 12.005 16.753 1.00 87.75 107 GLN A O 1
ATOM 843 N N . LEU A 1 108 ? 0.521 12.262 17.648 1.00 87.31 108 LEU A N 1
ATOM 844 C CA . LEU A 1 108 ? 0.437 13.714 17.728 1.00 87.31 108 LEU A CA 1
ATOM 845 C C . LEU A 1 108 ? 0.385 14.352 16.330 1.00 87.31 108 LEU A C 1
ATOM 847 O O . LEU A 1 108 ? -0.457 15.218 16.091 1.00 87.31 108 LEU A O 1
ATOM 851 N N . SER A 1 109 ? 1.196 13.876 15.381 1.00 81.81 109 SER A N 1
ATOM 852 C CA . SER A 1 109 ? 1.200 14.366 13.996 1.00 81.81 109 SER A CA 1
ATOM 853 C C . SER A 1 109 ? -0.086 14.017 13.239 1.00 81.81 109 SER A C 1
ATOM 855 O O . SER A 1 109 ? -0.605 14.850 12.491 1.00 81.81 109 SER A O 1
ATOM 857 N N . ARG A 1 110 ? -0.665 12.833 13.477 1.00 77.38 110 ARG A N 1
ATOM 858 C CA . ARG A 1 110 ? -1.990 12.439 12.963 1.00 77.38 110 ARG A CA 1
ATOM 859 C C . ARG A 1 110 ? -3.100 13.347 13.477 1.00 77.38 110 ARG A C 1
ATOM 861 O O . ARG A 1 110 ? -3.979 13.731 12.707 1.00 77.38 110 ARG A O 1
ATOM 868 N N . ASN A 1 111 ? -3.048 13.711 14.756 1.00 71.62 111 ASN A N 1
ATOM 869 C CA . ASN A 1 111 ? -4.022 14.612 15.365 1.00 71.62 111 ASN A CA 1
ATOM 870 C C . ASN A 1 111 ? -3.868 16.052 14.849 1.00 71.62 111 ASN A C 1
ATOM 872 O O . ASN A 1 111 ? -4.871 16.691 14.538 1.00 71.62 111 ASN A O 1
ATOM 876 N N . GLN A 1 112 ? -2.634 16.534 14.669 1.00 72.31 112 GLN A N 1
ATOM 877 C CA . GLN A 1 112 ? -2.345 17.859 14.099 1.00 72.31 112 GLN A CA 1
ATOM 878 C C . GLN A 1 112 ? -2.706 17.954 12.607 1.00 72.31 112 GLN A C 1
ATOM 880 O O . GLN A 1 112 ? -3.251 18.958 12.156 1.00 72.31 112 GLN A O 1
ATOM 885 N N . SER A 1 113 ? -2.507 16.875 11.845 1.00 60.91 113 SER A N 1
ATOM 886 C CA . SER A 1 113 ? -2.918 16.768 10.434 1.00 60.91 113 SER A CA 1
ATOM 887 C C . SER A 1 113 ? -4.436 16.565 10.260 1.00 60.91 113 SER A C 1
ATOM 889 O O . SER A 1 113 ? -4.942 16.489 9.137 1.00 60.91 113 SER A O 1
ATOM 891 N N . GLY A 1 114 ? -5.192 16.510 11.366 1.00 55.69 114 GLY A N 1
ATOM 892 C CA . GLY A 1 114 ? -6.644 16.334 11.417 1.00 55.69 114 GLY A CA 1
ATOM 893 C C . GLY A 1 114 ? -7.475 17.487 10.838 1.00 55.69 114 GLY A C 1
ATOM 894 O O . GLY A 1 114 ? -8.696 17.352 10.754 1.00 55.69 114 GLY A O 1
ATOM 895 N N . GLY A 1 115 ? -6.850 18.579 10.382 1.00 56.22 115 GLY A N 1
ATOM 896 C CA . GLY A 1 115 ? -7.525 19.667 9.660 1.00 56.22 115 GLY A CA 1
ATOM 897 C C . GLY A 1 115 ? -8.141 19.244 8.318 1.00 56.22 115 GLY A C 1
ATOM 898 O O . GLY A 1 115 ? -9.040 19.909 7.818 1.00 56.22 115 GLY A O 1
ATOM 899 N N . ASN A 1 116 ? -7.726 18.097 7.766 1.00 58.16 116 ASN A N 1
ATOM 900 C CA . ASN A 1 116 ? -8.305 17.508 6.557 1.00 58.16 116 ASN A CA 1
ATOM 901 C C . ASN A 1 116 ? -8.982 16.162 6.836 1.00 58.16 116 ASN A C 1
ATOM 903 O O . ASN A 1 116 ? -8.872 15.220 6.045 1.00 58.16 116 ASN A O 1
ATOM 907 N N . LYS A 1 117 ? -9.750 16.057 7.928 1.00 60.09 117 LYS A N 1
ATOM 908 C CA . LYS A 1 117 ? -10.845 15.081 7.965 1.00 60.09 117 LYS A CA 1
ATOM 909 C C . LYS A 1 117 ? -11.841 15.506 6.891 1.00 60.09 117 LYS A C 1
ATOM 911 O O . LYS A 1 117 ? -12.788 16.236 7.168 1.00 60.09 117 LYS A O 1
ATOM 916 N N . LYS A 1 118 ? -11.618 15.075 5.643 1.00 58.72 118 LYS A N 1
ATOM 917 C CA . LYS A 1 118 ? -12.681 15.025 4.644 1.00 58.72 118 LYS A CA 1
ATOM 918 C C . LYS A 1 118 ? -13.771 14.207 5.312 1.00 58.72 118 LYS A C 1
ATOM 920 O O . LYS A 1 118 ? -13.638 12.993 5.429 1.00 58.72 118 LYS A O 1
ATOM 925 N N . GLN A 1 119 ? -14.780 14.896 5.837 1.00 58.25 119 GLN A N 1
ATOM 926 C CA . GLN A 1 119 ? -16.061 14.323 6.194 1.00 58.25 119 GLN A CA 1
ATOM 927 C C . GLN A 1 119 ? -16.500 13.617 4.923 1.00 58.25 119 GLN A C 1
ATOM 929 O O . GLN A 1 119 ? -16.983 14.249 3.981 1.00 58.25 119 GLN A O 1
ATOM 934 N N . MET A 1 120 ? -16.183 12.329 4.825 1.00 54.56 120 MET A N 1
ATOM 935 C CA . MET A 1 120 ? -16.649 11.503 3.741 1.00 54.56 120 MET A CA 1
ATOM 936 C C . MET A 1 120 ? -18.130 11.414 4.043 1.00 54.56 120 MET A C 1
ATOM 938 O O . MET A 1 120 ? -18.547 10.623 4.886 1.00 54.56 120 MET A O 1
ATOM 942 N N . LYS A 1 121 ? -18.906 12.344 3.467 1.00 63.62 121 LYS A N 1
ATOM 943 C CA . LYS A 1 121 ? -20.359 12.262 3.518 1.00 63.62 121 LYS A CA 1
ATOM 944 C C . LYS A 1 121 ? -20.654 10.831 3.099 1.00 63.62 121 LYS A C 1
ATOM 946 O O . LYS A 1 121 ? -20.104 10.439 2.064 1.00 63.62 121 LYS A O 1
ATOM 951 N N . PRO A 1 122 ? -21.381 10.036 3.901 1.00 62.88 122 PRO A N 1
ATOM 952 C CA . PRO A 1 122 ? -21.715 8.686 3.496 1.00 62.88 122 PRO A CA 1
ATOM 953 C C . PRO A 1 122 ? -22.374 8.820 2.129 1.00 62.88 122 PRO A C 1
ATOM 955 O O . PRO A 1 122 ? -23.454 9.395 1.998 1.00 62.88 122 PRO A O 1
ATOM 958 N N . GLY A 1 123 ? -21.628 8.441 1.091 1.00 63.56 123 GLY A N 1
ATOM 959 C CA . GLY A 1 123 ? -22.107 8.529 -0.270 1.00 63.56 123 GLY A CA 1
ATOM 960 C C . GLY A 1 123 ? -23.353 7.672 -0.326 1.00 63.56 123 GLY A C 1
ATOM 961 O O . GLY A 1 123 ? -23.370 6.579 0.244 1.00 63.56 123 GLY A O 1
ATOM 962 N N . HIS A 1 124 ? -24.403 8.180 -0.961 1.00 71.44 124 HIS A N 1
ATOM 963 C CA . HIS A 1 124 ? -25.582 7.381 -1.240 1.00 71.44 124 HIS A CA 1
ATOM 964 C C . HIS A 1 124 ? -25.128 6.160 -2.049 1.00 71.44 124 HIS A C 1
ATOM 966 O O . HIS A 1 124 ? -24.793 6.284 -3.228 1.00 71.44 124 HIS A O 1
ATOM 972 N N . ILE A 1 125 ? -25.038 4.999 -1.395 1.00 74.56 125 ILE A N 1
ATOM 973 C CA . ILE A 1 125 ? -24.637 3.750 -2.039 1.00 74.56 125 ILE A CA 1
ATOM 974 C C . ILE A 1 125 ? -25.688 3.488 -3.122 1.00 74.56 125 ILE A C 1
ATOM 976 O O . ILE A 1 125 ? -26.867 3.369 -2.779 1.00 74.56 125 ILE A O 1
ATOM 980 N N . PRO A 1 126 ? -25.317 3.454 -4.416 1.00 74.38 126 PRO A N 1
ATOM 981 C CA . PRO A 1 126 ? -26.289 3.218 -5.468 1.00 74.38 126 PRO A CA 1
ATOM 982 C C . PRO A 1 126 ? -26.941 1.857 -5.237 1.00 74.38 126 PRO A C 1
ATOM 984 O O . PRO A 1 126 ? -26.274 0.871 -4.910 1.00 74.38 126 PRO A O 1
ATOM 987 N N . GLU A 1 127 ? -28.261 1.809 -5.368 1.00 82.00 127 GLU A N 1
ATOM 988 C CA . GLU A 1 127 ? -29.000 0.576 -5.154 1.00 82.00 127 GLU A CA 1
ATOM 989 C C . GLU A 1 127 ? -28.714 -0.400 -6.295 1.00 82.00 127 GLU A C 1
ATOM 991 O O . GLU A 1 127 ? -29.273 -0.318 -7.384 1.00 82.00 127 GLU A O 1
ATOM 996 N N . THR A 1 128 ? -27.812 -1.348 -6.052 1.00 87.50 128 THR A N 1
ATOM 997 C CA . THR A 1 128 ? -27.592 -2.469 -6.967 1.00 87.50 128 THR A CA 1
ATOM 998 C C . THR A 1 128 ? -28.802 -3.406 -6.932 1.00 87.50 128 THR A C 1
ATOM 1000 O O . THR A 1 128 ? -29.449 -3.555 -5.893 1.00 87.50 128 THR A O 1
ATOM 1003 N N . ARG A 1 129 ? -29.068 -4.132 -8.027 1.00 86.50 129 ARG A N 1
ATOM 1004 C CA . ARG A 1 129 ? -30.117 -5.174 -8.107 1.00 86.50 129 ARG A CA 1
ATOM 1005 C C . ARG A 1 129 ? -30.120 -6.131 -6.902 1.00 86.50 129 ARG A C 1
ATOM 1007 O O . ARG A 1 129 ? -31.177 -6.541 -6.437 1.00 86.50 129 ARG A O 1
ATOM 1014 N N . THR A 1 130 ? -28.949 -6.457 -6.356 1.00 85.06 130 THR A N 1
ATOM 1015 C CA . THR A 1 130 ? -28.798 -7.290 -5.150 1.00 85.06 130 THR A CA 1
ATOM 1016 C C . THR A 1 130 ? -29.287 -6.609 -3.867 1.00 85.06 130 THR A C 1
ATOM 1018 O O . THR A 1 130 ? -29.839 -7.284 -3.003 1.00 85.06 130 THR A O 1
ATOM 1021 N N . SER A 1 131 ? -29.115 -5.289 -3.735 1.00 85.12 131 SER A N 1
ATOM 1022 C CA . SER A 1 131 ? -29.635 -4.490 -2.615 1.00 85.12 131 SER A CA 1
ATOM 1023 C C . SER A 1 131 ? -31.165 -4.483 -2.618 1.00 85.12 131 SER A C 1
ATOM 1025 O O . SER A 1 131 ? -31.784 -4.762 -1.592 1.00 85.12 131 SER A O 1
ATOM 1027 N N . LEU A 1 132 ? -31.773 -4.283 -3.793 1.00 86.50 132 LEU A N 1
ATOM 1028 C CA . LEU A 1 132 ? -33.229 -4.322 -3.970 1.00 86.50 132 LEU A CA 1
ATOM 1029 C C . LEU A 1 132 ? -33.820 -5.686 -3.591 1.00 86.50 132 LEU A C 1
ATOM 1031 O O . LEU A 1 132 ? -34.751 -5.743 -2.793 1.00 86.50 132 LEU A O 1
ATOM 1035 N N . LEU A 1 133 ? -33.231 -6.784 -4.079 1.00 85.69 133 LEU A N 1
ATOM 1036 C CA . LEU A 1 133 ? -33.691 -8.143 -3.756 1.00 85.69 133 LEU A CA 1
ATOM 1037 C C . LEU A 1 133 ? -33.563 -8.486 -2.265 1.00 85.69 133 LEU A C 1
ATOM 1039 O O . LEU A 1 133 ? -34.370 -9.240 -1.724 1.00 85.69 133 LEU A O 1
ATOM 1043 N N . ARG A 1 134 ? -32.547 -7.942 -1.585 1.00 81.50 134 ARG A N 1
ATOM 1044 C CA . ARG A 1 134 ? -32.381 -8.113 -0.134 1.00 81.50 134 ARG A CA 1
ATOM 1045 C C . ARG A 1 134 ? -33.432 -7.343 0.660 1.00 81.50 134 ARG A C 1
ATOM 1047 O O . ARG A 1 134 ? -33.845 -7.831 1.702 1.00 81.50 134 ARG A O 1
ATOM 1054 N N . ARG A 1 135 ? -33.866 -6.177 0.173 1.00 80.62 135 ARG A N 1
ATOM 1055 C CA . ARG A 1 135 ? -34.919 -5.366 0.805 1.00 80.62 135 ARG A CA 1
ATOM 1056 C C . ARG A 1 135 ? -36.324 -5.905 0.555 1.00 80.62 135 ARG A C 1
ATOM 1058 O O . ARG A 1 135 ? -37.153 -5.845 1.452 1.00 80.62 135 ARG A O 1
ATOM 1065 N N . SER A 1 136 ? -36.596 -6.432 -0.640 1.00 79.38 136 SER A N 1
ATOM 1066 C CA . SER A 1 136 ? -37.911 -6.990 -0.985 1.00 79.38 136 SER A CA 1
ATOM 1067 C C . SER A 1 136 ? -38.198 -8.322 -0.289 1.00 79.38 136 SER A C 1
ATOM 1069 O O . SER A 1 136 ? -39.339 -8.773 -0.264 1.00 7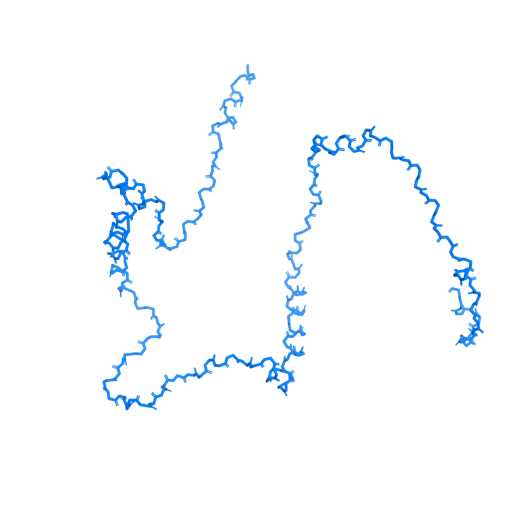9.38 136 SER A O 1
ATOM 1071 N N . ARG A 1 137 ? -37.169 -8.979 0.256 1.00 81.75 137 ARG A N 1
ATOM 1072 C CA . ARG A 1 137 ? -37.325 -10.207 1.030 1.00 81.75 137 ARG A CA 1
ATOM 1073 C C . ARG A 1 137 ? -37.612 -9.858 2.486 1.00 81.75 137 ARG A C 1
ATOM 1075 O O . ARG A 1 137 ? -36.759 -9.307 3.175 1.00 81.75 137 ARG A O 1
ATOM 1082 N N . THR A 1 138 ? -38.778 -10.262 2.981 1.00 74.06 138 THR A N 1
ATOM 1083 C CA 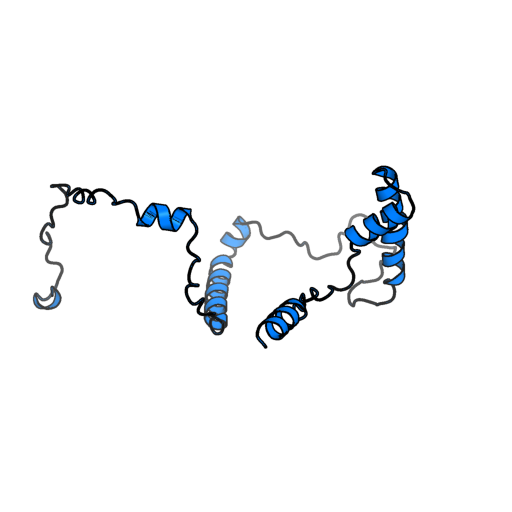. THR A 1 138 ? -39.064 -10.255 4.417 1.00 74.06 138 THR A CA 1
ATOM 1084 C C . THR A 1 138 ? -38.081 -11.190 5.115 1.00 74.06 138 THR A C 1
ATOM 1086 O O . THR A 1 138 ? -38.089 -12.405 4.887 1.00 74.06 138 THR A O 1
ATOM 1089 N N . LEU A 1 139 ? -37.193 -10.625 5.930 1.00 73.44 139 LEU A N 1
ATOM 1090 C CA . LEU A 1 139 ? -36.367 -11.425 6.823 1.00 73.44 139 LEU A CA 1
ATOM 1091 C C . LEU A 1 139 ? -37.280 -12.022 7.905 1.00 73.44 139 LEU A C 1
ATOM 1093 O O . LEU A 1 139 ? -38.164 -11.315 8.396 1.00 73.44 139 LEU A O 1
ATOM 1097 N N . PRO A 1 140 ? -37.098 -13.300 8.278 1.00 79.94 140 PRO A N 1
ATOM 1098 C CA . PRO A 1 140 ? -37.744 -13.850 9.461 1.00 79.94 140 PRO A CA 1
ATOM 1099 C C . PRO A 1 140 ? -37.475 -12.944 10.663 1.00 79.94 140 PRO A C 1
ATOM 1101 O O . PRO A 1 140 ? -36.394 -12.351 10.754 1.00 79.94 140 PRO A O 1
ATOM 1104 N N . ALA A 1 141 ? -38.447 -12.840 11.573 1.00 81.00 141 ALA A N 1
ATOM 1105 C CA . ALA A 1 141 ? -38.268 -12.086 12.807 1.00 81.00 141 ALA A CA 1
ATOM 1106 C C . ALA A 1 141 ? -36.946 -12.512 13.472 1.00 81.00 141 ALA A C 1
ATOM 1108 O O . ALA A 1 141 ? -36.685 -13.718 13.567 1.00 81.00 141 ALA A O 1
ATOM 1109 N N . PRO A 1 142 ? -36.087 -11.557 13.881 1.00 80.81 142 PRO A N 1
ATOM 1110 C CA . PRO A 1 142 ? -34.818 -11.905 14.494 1.00 80.81 142 PRO A CA 1
ATOM 1111 C C . PRO A 1 142 ? -35.090 -12.791 15.715 1.00 80.81 142 PRO A C 1
ATOM 1113 O O . PRO A 1 142 ? -35.998 -12.483 16.497 1.00 80.81 142 PRO A O 1
ATOM 1116 N N . PRO A 1 143 ? -34.347 -13.899 15.888 1.00 82.50 143 PRO A N 1
ATOM 1117 C CA . PRO A 1 143 ? -34.521 -14.743 17.056 1.00 82.50 143 PRO A CA 1
ATOM 1118 C C . PRO A 1 143 ? -34.283 -13.903 18.311 1.00 82.50 143 PRO A C 1
ATOM 1120 O O . PRO A 1 143 ? -33.391 -13.050 18.346 1.00 82.50 143 PRO A O 1
ATOM 1123 N N . LYS A 1 144 ? -35.096 -14.135 19.347 1.00 82.81 144 LYS A N 1
ATOM 1124 C CA . LYS A 1 144 ? -34.920 -13.479 20.645 1.00 82.81 144 LYS A CA 1
ATOM 1125 C C . LYS A 1 144 ? -33.466 -13.691 21.094 1.00 82.81 144 LYS A C 1
ATOM 1127 O O . LYS A 1 144 ? -33.007 -14.834 21.053 1.00 82.81 144 LYS A O 1
ATOM 1132 N N . PRO A 1 145 ? -32.741 -12.634 21.509 1.00 82.12 145 PRO A N 1
ATOM 1133 C CA . PRO A 1 145 ? -31.360 -12.779 21.945 1.00 82.12 145 PRO A CA 1
ATOM 1134 C C . PRO A 1 145 ? -31.281 -13.838 23.044 1.00 82.12 145 PRO A C 1
ATOM 1136 O O . PRO A 1 145 ? -32.085 -13.824 23.984 1.00 82.12 145 PRO A O 1
ATOM 1139 N N . LEU A 1 146 ? -30.332 -14.763 22.893 1.00 80.44 146 LEU A N 1
ATOM 1140 C CA . LEU A 1 146 ? -30.102 -15.846 23.838 1.00 80.44 146 LEU A CA 1
ATOM 1141 C C . LEU A 1 146 ? -29.762 -15.233 25.201 1.00 80.44 146 LEU A C 1
ATOM 1143 O O . LEU A 1 146 ? -28.688 -14.666 25.390 1.00 80.44 146 LEU A O 1
ATOM 1147 N N . ARG A 1 147 ? -30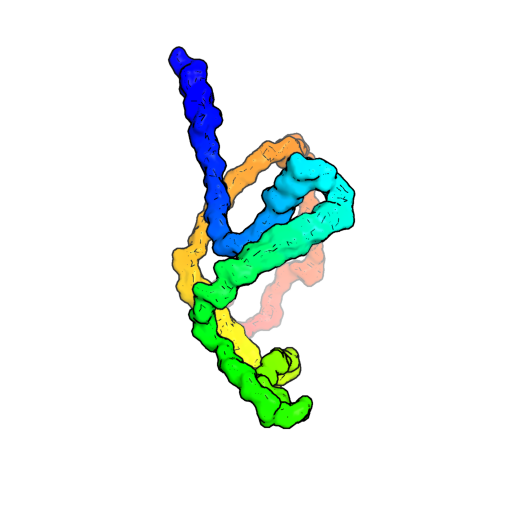.694 -15.316 26.151 1.00 77.81 147 ARG A N 1
ATOM 1148 C CA . ARG A 1 147 ? -30.435 -14.937 27.539 1.00 77.81 147 ARG A CA 1
ATOM 1149 C C . ARG A 1 147 ? -29.936 -16.167 28.272 1.00 77.81 147 ARG A C 1
ATOM 1151 O O . ARG A 1 147 ? -30.701 -17.098 28.502 1.00 77.81 147 ARG A O 1
ATOM 1158 N N . LEU A 1 148 ? -28.656 -16.162 28.623 1.00 82.56 148 LEU A N 1
ATOM 1159 C CA . LEU A 1 148 ? -28.099 -17.168 29.515 1.00 82.56 148 LEU A CA 1
ATOM 1160 C C . LEU A 1 148 ? -28.620 -16.888 30.934 1.00 82.56 148 LEU A C 1
ATOM 1162 O O . LEU A 1 148 ? -28.423 -15.774 31.421 1.00 82.56 148 LEU A O 1
ATOM 1166 N N . PRO A 1 149 ? -29.253 -17.858 31.620 1.00 73.19 149 PRO A N 1
ATOM 1167 C CA . PRO A 1 149 ? -29.735 -17.657 32.989 1.00 73.19 149 PRO A CA 1
ATOM 1168 C C . PRO A 1 149 ? -28.596 -17.310 33.961 1.00 73.19 149 PRO A C 1
ATOM 1170 O O . PRO A 1 149 ? -28.810 -16.585 34.924 1.00 73.19 149 PRO A O 1
ATOM 1173 N N . GLN A 1 150 ? -27.369 -17.749 33.661 1.00 73.94 150 GLN A N 1
ATOM 1174 C CA . GLN A 1 150 ? -26.161 -17.447 34.436 1.00 73.94 150 GLN A CA 1
ATOM 1175 C C . GLN A 1 150 ? -25.698 -15.983 34.328 1.00 73.94 150 GLN A C 1
ATOM 1177 O O . GLN A 1 150 ? -24.937 -15.527 35.172 1.00 73.94 150 GLN A O 1
ATOM 1182 N N . VAL A 1 151 ? -26.150 -15.247 33.305 1.00 70.56 151 VAL A N 1
ATOM 1183 C CA . VAL A 1 151 ? -25.803 -13.830 33.067 1.00 70.56 151 VAL A CA 1
ATOM 1184 C C . VAL A 1 151 ? -27.023 -12.934 33.321 1.00 70.56 151 VAL A C 1
ATOM 1186 O O . VAL A 1 151 ? -27.135 -11.826 32.798 1.00 70.56 151 VAL A O 1
ATOM 1189 N N . ALA A 1 152 ? -27.981 -13.410 34.124 1.00 72.88 152 ALA A N 1
ATOM 1190 C CA . ALA A 1 152 ? -28.992 -12.534 34.695 1.00 72.88 152 ALA A CA 1
ATOM 1191 C C . ALA A 1 152 ? -28.279 -11.411 35.460 1.00 72.88 152 ALA A C 1
ATOM 1193 O O . ALA A 1 152 ? -27.274 -11.655 36.119 1.00 72.88 152 ALA A O 1
ATOM 1194 N N . GLN A 1 153 ? -28.766 -10.178 35.326 1.00 71.12 153 GLN A N 1
ATOM 1195 C CA . GLN A 1 153 ? -28.179 -9.005 35.965 1.00 71.12 153 GLN A CA 1
ATOM 1196 C C . GLN A 1 153 ? -28.174 -9.208 37.487 1.00 71.12 153 GLN A C 1
ATOM 1198 O O . GLN A 1 153 ? -29.188 -9.009 38.153 1.00 71.12 153 GLN A O 1
ATOM 1203 N N . VAL A 1 154 ? -27.047 -9.673 38.025 1.00 70.75 154 VAL A N 1
ATOM 1204 C CA . VAL A 1 154 ? -26.851 -9.850 39.461 1.00 70.75 154 VAL A CA 1
ATOM 1205 C C . VAL A 1 154 ? -26.619 -8.462 40.047 1.00 70.75 154 VAL A C 1
ATOM 1207 O O . VAL A 1 154 ? -25.835 -7.679 39.505 1.00 70.75 154 VAL A O 1
ATOM 1210 N N . ALA A 1 155 ? -27.329 -8.131 41.126 1.00 74.25 155 ALA A N 1
ATOM 1211 C CA . ALA A 1 155 ? -27.050 -6.914 41.879 1.00 74.25 155 ALA A CA 1
ATOM 1212 C C . ALA A 1 155 ? -25.574 -6.908 42.313 1.00 74.25 155 ALA A C 1
ATOM 1214 O O . ALA A 1 155 ? -24.994 -7.969 42.543 1.00 74.25 155 ALA A O 1
ATOM 1215 N N . ALA A 1 156 ? -24.958 -5.727 42.403 1.00 75.38 156 ALA A N 1
ATOM 1216 C CA . ALA A 1 156 ? -23.562 -5.616 42.811 1.00 75.38 156 ALA A CA 1
ATOM 1217 C C . ALA A 1 156 ? -23.336 -6.385 44.125 1.00 75.38 156 ALA A C 1
ATOM 1219 O O . ALA A 1 156 ? -23.949 -6.073 45.142 1.00 75.38 156 ALA A O 1
ATOM 1220 N N . ALA A 1 157 ? -22.482 -7.411 44.082 1.00 72.12 157 ALA A N 1
ATOM 1221 C CA . ALA A 1 157 ? -22.216 -8.273 45.232 1.00 72.12 157 ALA A CA 1
ATOM 1222 C C . ALA A 1 157 ? -21.414 -7.558 46.333 1.00 72.12 157 ALA A C 1
ATOM 1224 O O . ALA A 1 157 ? -21.386 -8.014 47.471 1.00 72.12 157 ALA A O 1
ATOM 1225 N N . LEU A 1 158 ? -20.761 -6.443 45.991 1.00 74.38 158 LEU A N 1
ATOM 1226 C CA . LEU A 1 158 ? -19.954 -5.633 46.893 1.00 74.38 158 LEU A CA 1
ATOM 1227 C C . LEU A 1 158 ? -20.358 -4.165 46.773 1.00 74.38 158 LEU A C 1
ATOM 1229 O O . LEU A 1 158 ? -20.489 -3.634 45.668 1.00 74.38 158 LEU A O 1
ATOM 1233 N N . ASP A 1 159 ? -20.518 -3.514 47.922 1.00 71.44 159 ASP A N 1
ATOM 1234 C CA . ASP A 1 159 ? -20.749 -2.077 48.013 1.00 71.44 159 ASP A CA 1
ATOM 1235 C C . ASP A 1 159 ? -19.412 -1.360 48.197 1.00 71.44 159 ASP A C 1
ATOM 1237 O O . ASP A 1 159 ? -18.956 -1.112 49.310 1.00 71.44 159 ASP A O 1
ATOM 1241 N N . THR A 1 160 ? -18.725 -1.095 47.088 1.00 80.00 160 THR A N 1
ATOM 1242 C CA . THR A 1 160 ? -17.429 -0.399 47.105 1.00 80.00 160 THR A CA 1
ATOM 1243 C C . THR A 1 160 ? -17.574 1.122 47.138 1.00 80.00 160 THR A C 1
ATOM 1245 O O . THR A 1 160 ? -16.569 1.833 47.151 1.00 80.00 160 THR A O 1
ATOM 1248 N N . PHE A 1 161 ? -18.801 1.646 47.110 1.00 78.69 161 PHE A N 1
ATOM 1249 C CA . PHE A 1 161 ? -19.038 3.083 47.139 1.00 78.69 161 PHE A CA 1
ATOM 1250 C C . PHE A 1 161 ? -19.081 3.588 48.577 1.00 78.69 161 PHE A C 1
ATOM 1252 O O . PHE A 1 161 ? -19.742 3.019 49.438 1.00 78.69 161 PHE A O 1
ATOM 1259 N N . ARG A 1 162 ? -18.388 4.701 48.826 1.00 77.25 162 ARG A N 1
ATOM 1260 C CA . ARG A 1 162 ? -18.360 5.353 50.143 1.00 77.25 162 ARG A CA 1
ATOM 1261 C C . ARG A 1 162 ? -19.703 5.992 50.513 1.00 77.25 162 ARG A C 1
ATOM 1263 O O . ARG A 1 162 ? -20.008 6.091 51.692 1.00 77.25 162 ARG A O 1
ATOM 1270 N N . ASP A 1 163 ? -20.490 6.384 49.505 1.00 79.56 163 ASP A N 1
ATOM 1271 C CA . ASP A 1 163 ? -21.791 7.037 49.651 1.00 79.56 163 ASP A CA 1
ATOM 1272 C C . ASP A 1 163 ? -22.856 6.405 48.735 1.00 79.56 163 ASP A C 1
ATOM 1274 O O . ASP A 1 163 ? -22.606 6.200 47.543 1.00 79.56 163 ASP A O 1
ATOM 1278 N N . PRO A 1 164 ? -24.098 6.205 49.216 1.00 74.19 164 PRO A N 1
ATOM 1279 C CA . PRO A 1 164 ? -25.173 5.591 48.431 1.00 74.19 164 PRO A CA 1
ATOM 1280 C C . PRO A 1 164 ? -25.657 6.470 47.267 1.00 74.19 164 PRO A C 1
ATOM 1282 O O . PRO A 1 164 ? -26.239 5.967 46.306 1.00 74.19 164 PRO A O 1
ATOM 1285 N N . LYS A 1 165 ? -25.407 7.787 47.319 1.00 79.00 165 LYS A N 1
ATOM 1286 C CA . LYS A 1 165 ? -25.721 8.724 46.226 1.00 79.00 165 LYS A CA 1
ATOM 1287 C C . LYS A 1 165 ? -24.785 8.566 45.024 1.00 79.00 165 LYS A C 1
ATOM 1289 O O . LYS A 1 165 ? -25.188 8.919 43.924 1.00 79.00 165 LYS A O 1
ATOM 1294 N N . ALA A 1 166 ? -23.589 8.005 45.217 1.00 71.75 166 ALA A N 1
ATOM 1295 C CA . ALA A 1 166 ? -22.623 7.751 44.146 1.00 71.75 166 ALA A CA 1
ATOM 1296 C C . ALA A 1 166 ? -22.960 6.502 43.304 1.00 71.75 166 ALA A C 1
ATOM 1298 O O . ALA A 1 166 ? -22.266 6.212 42.336 1.00 71.75 166 ALA A O 1
ATOM 1299 N N . ARG A 1 167 ? -24.014 5.757 43.675 1.00 71.44 167 ARG A N 1
ATOM 1300 C CA . ARG A 1 167 ? -24.479 4.545 42.982 1.00 71.44 167 ARG A CA 1
ATOM 1301 C C . ARG A 1 167 ? -25.385 4.836 41.772 1.00 71.44 167 ARG A C 1
ATOM 1303 O O . ARG A 1 167 ? -25.642 3.921 40.995 1.00 71.44 167 ARG A O 1
ATOM 1310 N N . ARG A 1 168 ? -25.939 6.050 41.665 1.00 62.94 168 ARG A N 1
ATOM 1311 C CA . ARG A 1 168 ? -26.945 6.412 40.651 1.00 62.94 168 ARG A CA 1
ATOM 1312 C C . ARG A 1 168 ? -26.335 6.996 39.389 1.00 62.94 168 ARG A C 1
ATOM 1314 O O . ARG A 1 168 ? -25.389 7.798 39.525 1.00 62.94 168 ARG A O 1
#